Protein AF-A0A1J6JQ71-F1 (afdb_monomer_lite)

pLDDT: mean 79.61, std 17.67, range [34.75, 96.06]

Sequence (156 aa):
MMDINEALALKRWWRFRTCESLWSTFLKYKYCTIDHPVKKKWRTGQSHGWKKLMQVKDKVEDNMLWKINSSNSSLWWDNWTGFGDIAQVIYYDYSLANQTVNDIIVDGRWSIDHLQLPEYMTEQILSITIGDTRSMMLIFGCQLILANLLQHWVGG

Structure (mmCIF, N/CA/C/O backbone):
data_AF-A0A1J6JQ71-F1
#
_entry.id   AF-A0A1J6JQ71-F1
#
loop_
_atom_site.group_PDB
_atom_site.id
_atom_site.type_symbol
_atom_site.label_atom_id
_atom_site.label_alt_id
_atom_site.label_comp_id
_atom_site.label_asym_id
_atom_site.label_entity_id
_atom_site.label_seq_id
_atom_site.pdbx_PDB_ins_code
_atom_site.Cartn_x
_atom_site.Cartn_y
_atom_site.Cartn_z
_atom_site.occupancy
_atom_site.B_iso_or_equiv
_atom_site.auth_seq_id
_atom_site.auth_comp_id
_atom_site.auth_asym_id
_atom_site.auth_atom_id
_atom_site.pdbx_PDB_model_num
ATOM 1 N N . MET A 1 1 ? 2.740 -18.043 -18.866 1.00 59.00 1 MET A N 1
ATOM 2 C CA . MET A 1 1 ? 3.972 -18.450 -18.158 1.00 59.00 1 MET A CA 1
ATOM 3 C C . MET A 1 1 ? 4.677 -17.189 -17.681 1.00 59.00 1 MET A C 1
ATOM 5 O O . MET A 1 1 ? 4.934 -16.330 -18.511 1.00 59.00 1 MET A O 1
ATOM 9 N N . MET A 1 2 ? 4.905 -17.039 -16.373 1.00 75.88 2 MET A N 1
ATOM 10 C CA . MET A 1 2 ? 5.683 -15.917 -15.831 1.00 75.88 2 MET A CA 1
ATOM 11 C C . MET A 1 2 ? 7.157 -16.114 -16.185 1.00 75.88 2 MET A C 1
ATOM 13 O O . MET A 1 2 ? 7.703 -17.184 -15.915 1.00 75.88 2 MET A O 1
ATOM 17 N N . ASP A 1 3 ? 7.790 -15.111 -16.788 1.00 88.88 3 ASP A N 1
ATOM 18 C CA . ASP A 1 3 ? 9.224 -15.159 -17.076 1.00 88.88 3 ASP A CA 1
ATOM 19 C C . ASP A 1 3 ? 10.062 -14.644 -15.887 1.00 88.88 3 ASP A C 1
ATOM 21 O O . ASP A 1 3 ? 9.561 -14.030 -14.938 1.00 88.88 3 ASP A O 1
ATOM 25 N N . ILE A 1 4 ? 11.374 -14.892 -15.932 1.00 90.56 4 ILE A N 1
ATOM 26 C CA . ILE A 1 4 ? 12.306 -14.469 -14.874 1.00 90.56 4 ILE A CA 1
ATOM 27 C C . ILE A 1 4 ? 12.303 -12.939 -14.710 1.00 90.56 4 ILE A C 1
ATOM 29 O O . ILE A 1 4 ? 12.409 -12.428 -13.593 1.00 90.56 4 ILE A O 1
ATOM 33 N N . ASN A 1 5 ? 12.154 -12.186 -15.801 1.00 90.19 5 ASN A N 1
ATOM 34 C CA . ASN A 1 5 ? 12.165 -10.724 -15.766 1.00 90.19 5 ASN A CA 1
ATOM 35 C C . ASN A 1 5 ? 10.938 -10.160 -15.040 1.00 90.19 5 ASN A C 1
ATOM 37 O O . ASN A 1 5 ? 11.052 -9.168 -14.312 1.00 90.19 5 ASN A O 1
ATOM 41 N N . GLU A 1 6 ? 9.776 -10.776 -15.232 1.00 90.38 6 GLU A N 1
ATOM 42 C CA . GLU A 1 6 ? 8.531 -10.477 -14.543 1.00 90.38 6 GLU A CA 1
ATOM 43 C C . GLU A 1 6 ? 8.649 -10.836 -13.063 1.00 90.38 6 GLU A C 1
ATOM 45 O O . GLU A 1 6 ? 8.441 -9.959 -12.228 1.00 90.38 6 GLU A O 1
ATOM 50 N N . ALA A 1 7 ? 9.109 -12.043 -12.721 1.00 90.31 7 ALA A N 1
ATOM 51 C CA . ALA A 1 7 ? 9.318 -12.450 -11.329 1.00 90.31 7 ALA A CA 1
ATOM 52 C C . ALA A 1 7 ? 10.251 -11.484 -10.569 1.00 90.31 7 ALA A C 1
ATOM 54 O O . ALA A 1 7 ? 9.963 -11.056 -9.447 1.00 90.31 7 ALA A O 1
ATOM 55 N N . LEU A 1 8 ? 11.350 -11.057 -11.202 1.00 93.31 8 LEU A N 1
ATOM 56 C CA . LEU A 1 8 ? 12.262 -10.059 -10.636 1.00 93.31 8 LEU A CA 1
ATOM 57 C C . LEU A 1 8 ? 11.632 -8.664 -10.539 1.00 93.31 8 LEU A C 1
ATOM 59 O O . LEU A 1 8 ? 11.973 -7.895 -9.638 1.00 93.31 8 LEU A O 1
ATOM 63 N N . ALA A 1 9 ? 10.738 -8.293 -11.455 1.00 94.25 9 ALA A N 1
ATOM 64 C CA . ALA A 1 9 ? 9.990 -7.043 -11.363 1.00 94.25 9 ALA A CA 1
ATOM 65 C C . ALA A 1 9 ? 8.995 -7.067 -10.192 1.00 94.25 9 ALA A C 1
ATOM 67 O O . ALA A 1 9 ? 8.988 -6.111 -9.417 1.00 94.25 9 ALA A O 1
ATOM 68 N N . LEU A 1 10 ? 8.255 -8.165 -10.001 1.00 94.19 10 LEU A N 1
ATOM 69 C CA . LEU A 1 10 ? 7.345 -8.357 -8.863 1.00 94.19 10 LEU A CA 1
ATOM 70 C C . LEU A 1 10 ? 8.105 -8.238 -7.536 1.00 94.19 10 LEU A C 1
ATOM 72 O O . LEU A 1 10 ? 7.753 -7.438 -6.669 1.00 94.19 10 LEU A O 1
ATOM 76 N N . LYS A 1 11 ? 9.234 -8.950 -7.416 1.00 93.56 11 LYS A N 1
ATOM 77 C CA . LYS A 1 11 ? 10.111 -8.871 -6.239 1.00 93.56 11 LYS A CA 1
ATOM 78 C C . LYS A 1 11 ? 10.642 -7.456 -5.996 1.00 93.56 11 LYS A C 1
ATOM 80 O O . LYS A 1 11 ? 10.770 -7.037 -4.845 1.00 93.56 11 LYS A O 1
ATOM 85 N N . ARG A 1 12 ? 10.975 -6.711 -7.055 1.00 95.06 12 ARG A N 1
ATOM 86 C CA . ARG A 1 12 ? 11.414 -5.313 -6.929 1.00 95.06 12 ARG A CA 1
ATOM 87 C C . ARG A 1 12 ? 10.290 -4.405 -6.445 1.00 95.06 12 ARG A C 1
ATOM 89 O O . ARG A 1 12 ? 10.567 -3.582 -5.579 1.00 95.06 12 ARG A O 1
ATOM 96 N N . TRP A 1 13 ? 9.066 -4.559 -6.949 1.00 95.69 13 TRP A N 1
ATOM 97 C CA . TRP A 1 13 ? 7.914 -3.796 -6.459 1.00 95.69 13 TRP A CA 1
ATOM 98 C C . TRP A 1 13 ? 7.676 -4.043 -4.969 1.00 95.69 13 TRP A C 1
ATOM 100 O O . TRP A 1 13 ? 7.622 -3.094 -4.191 1.00 95.69 13 TRP A O 1
ATOM 110 N N . TRP A 1 14 ? 7.670 -5.314 -4.556 1.00 93.12 14 TRP A N 1
ATOM 111 C CA . TRP A 1 14 ? 7.553 -5.691 -3.148 1.00 93.12 14 TRP A CA 1
ATOM 112 C C . TRP A 1 14 ? 8.595 -4.976 -2.282 1.00 93.12 14 TRP A C 1
ATOM 114 O O . TRP A 1 14 ? 8.250 -4.256 -1.351 1.00 93.12 14 TRP A O 1
ATOM 124 N N . ARG A 1 15 ? 9.886 -5.083 -2.634 1.00 93.75 15 ARG A N 1
ATOM 125 C CA . ARG A 1 15 ? 10.961 -4.408 -1.883 1.00 93.75 15 ARG A CA 1
ATOM 126 C C . ARG A 1 15 ? 10.837 -2.887 -1.905 1.00 93.75 15 ARG A C 1
ATOM 128 O O . ARG A 1 15 ? 11.209 -2.243 -0.932 1.00 93.75 15 ARG A O 1
ATOM 135 N N . PHE A 1 16 ? 10.352 -2.312 -3.001 1.00 94.62 16 PHE A N 1
ATOM 136 C CA . PHE A 1 16 ? 10.114 -0.876 -3.111 1.00 94.62 16 PHE A CA 1
ATOM 137 C C . PHE A 1 16 ? 9.043 -0.395 -2.120 1.00 94.62 16 PHE A C 1
ATOM 139 O O . PHE A 1 16 ? 9.209 0.675 -1.531 1.00 94.62 16 PHE A O 1
ATOM 146 N N . ARG A 1 17 ? 7.992 -1.195 -1.896 1.00 91.50 17 ARG A N 1
ATOM 147 C CA . ARG A 1 17 ? 6.928 -0.910 -0.923 1.00 91.50 17 ARG A CA 1
ATOM 148 C C . ARG A 1 17 ? 7.341 -1.193 0.520 1.00 91.50 17 ARG A C 1
ATOM 150 O O . ARG A 1 17 ? 7.089 -0.357 1.378 1.00 91.50 17 ARG A O 1
ATOM 157 N N . THR A 1 18 ? 7.981 -2.331 0.787 1.00 88.56 18 THR A N 1
ATOM 158 C CA . THR A 1 18 ? 8.163 -2.838 2.161 1.00 88.56 18 THR A CA 1
ATOM 159 C C . THR A 1 18 ? 9.506 -2.508 2.802 1.00 88.56 18 THR A C 1
ATOM 161 O O . THR A 1 18 ? 9.655 -2.676 4.007 1.00 88.56 18 THR A O 1
ATOM 164 N N . CYS A 1 19 ? 10.525 -2.138 2.023 1.00 88.56 19 CYS A N 1
ATOM 165 C CA . CYS A 1 19 ? 11.870 -1.906 2.550 1.00 88.56 19 CYS A CA 1
ATOM 166 C C . CYS A 1 19 ? 12.240 -0.423 2.476 1.00 88.56 19 CYS A C 1
ATOM 168 O O . CYS A 1 19 ? 12.092 0.198 1.425 1.00 88.56 19 CYS A O 1
ATOM 170 N N . GLU A 1 20 ? 12.833 0.110 3.544 1.00 87.38 20 GLU A N 1
ATOM 171 C CA . GLU A 1 20 ? 13.506 1.415 3.539 1.00 87.38 20 GLU A CA 1
ATOM 172 C C . GLU A 1 20 ? 14.986 1.222 3.192 1.00 87.38 20 GLU A C 1
ATOM 174 O O . GLU A 1 20 ? 15.838 0.972 4.038 1.00 87.38 20 GLU A O 1
ATOM 179 N N . SER A 1 21 ? 15.284 1.260 1.899 1.00 92.44 21 SER A N 1
ATOM 180 C CA . SER A 1 21 ? 16.629 1.153 1.339 1.00 92.44 21 SER A CA 1
ATOM 181 C C . SER A 1 21 ? 16.943 2.426 0.570 1.00 92.44 21 SER A C 1
ATOM 183 O O . SER A 1 21 ? 16.029 3.056 0.047 1.00 92.44 21 SER A O 1
ATOM 185 N N . LEU A 1 22 ? 18.224 2.754 0.387 1.00 96.06 22 LEU A N 1
ATOM 186 C CA . LEU A 1 22 ? 18.616 3.927 -0.406 1.00 96.06 22 LEU A CA 1
ATOM 187 C C . LEU A 1 22 ? 17.916 3.969 -1.778 1.00 96.06 22 LEU A C 1
ATOM 189 O O . LEU A 1 22 ? 17.447 5.018 -2.209 1.00 96.06 22 LEU A O 1
ATOM 193 N N . TRP A 1 23 ? 17.787 2.814 -2.437 1.00 94.75 23 TRP A N 1
ATOM 194 C CA . TRP A 1 23 ? 17.086 2.685 -3.713 1.00 94.75 23 TRP A CA 1
ATOM 195 C C . TRP A 1 23 ? 15.583 2.986 -3.614 1.00 94.75 23 TRP A C 1
ATOM 197 O O . TRP A 1 23 ? 15.067 3.753 -4.427 1.00 94.75 23 TRP A O 1
ATOM 207 N N . SER A 1 24 ? 14.874 2.408 -2.639 1.00 93.31 24 SER A N 1
ATOM 208 C CA . SER A 1 24 ? 13.431 2.636 -2.483 1.00 93.31 24 SER A CA 1
ATOM 209 C C . SER A 1 24 ? 13.135 4.068 -2.049 1.00 93.31 24 SER A C 1
ATOM 211 O O . SER A 1 24 ? 12.262 4.701 -2.638 1.00 93.31 24 SER A O 1
ATOM 213 N N . THR A 1 25 ? 13.915 4.620 -1.121 1.00 93.94 25 THR A N 1
ATOM 214 C CA . THR A 1 25 ? 13.845 6.025 -0.708 1.00 93.94 25 THR A CA 1
ATOM 215 C C . THR A 1 25 ? 14.079 6.956 -1.899 1.00 93.94 25 THR A C 1
ATOM 217 O O . THR A 1 25 ? 13.244 7.814 -2.177 1.00 93.94 25 THR A O 1
ATOM 220 N N . PHE A 1 26 ? 15.144 6.743 -2.680 1.00 95.19 26 PHE A N 1
ATOM 221 C CA . PHE A 1 26 ? 15.410 7.529 -3.888 1.00 95.19 26 PHE A CA 1
ATOM 222 C C . PHE A 1 26 ? 14.254 7.467 -4.894 1.00 95.19 26 PHE A C 1
ATOM 224 O O . PHE A 1 26 ? 13.853 8.496 -5.433 1.00 95.19 26 PHE A O 1
ATOM 231 N N . LEU A 1 27 ? 13.686 6.284 -5.153 1.00 94.94 27 LEU A N 1
ATOM 232 C CA . LEU A 1 27 ? 12.554 6.149 -6.074 1.00 94.94 27 LEU A CA 1
ATOM 233 C C . LEU A 1 27 ? 11.284 6.827 -5.553 1.00 94.94 27 LEU A C 1
ATOM 235 O O . LEU A 1 27 ? 10.574 7.445 -6.349 1.00 94.94 27 LEU A O 1
ATOM 239 N N . LYS A 1 28 ? 11.009 6.747 -4.244 1.00 93.19 28 LYS A N 1
ATOM 240 C CA . LYS A 1 28 ? 9.900 7.470 -3.608 1.00 93.19 28 LYS A CA 1
ATOM 241 C C . LYS A 1 28 ? 10.080 8.978 -3.805 1.00 93.19 28 LYS A C 1
ATOM 243 O O . LYS A 1 28 ? 9.175 9.616 -4.326 1.00 93.19 28 LYS A O 1
ATOM 248 N N . TYR A 1 29 ? 11.267 9.527 -3.547 1.00 94.31 29 TYR A N 1
ATOM 249 C CA . TYR A 1 29 ? 11.545 10.949 -3.793 1.00 94.31 29 TYR A CA 1
ATOM 250 C C . TYR A 1 29 ? 11.526 11.341 -5.270 1.00 94.31 29 TYR A C 1
ATOM 252 O O . TYR A 1 29 ? 11.118 12.444 -5.609 1.00 94.31 29 TYR A O 1
ATOM 260 N N . LYS A 1 30 ? 11.959 10.462 -6.173 1.00 94.50 30 LYS A N 1
ATOM 261 C CA . LYS A 1 30 ? 12.000 10.776 -7.604 1.00 94.50 30 LYS A CA 1
ATOM 262 C C . LYS A 1 30 ? 10.619 10.743 -8.252 1.00 94.50 30 LYS A C 1
ATOM 264 O O . LYS A 1 30 ? 10.334 11.559 -9.125 1.00 94.50 30 LYS A O 1
ATOM 269 N N . TYR A 1 31 ? 9.789 9.769 -7.884 1.00 93.94 31 TYR A N 1
ATOM 270 C CA . TYR A 1 31 ? 8.539 9.492 -8.590 1.00 93.94 31 TYR A CA 1
ATOM 271 C C . TYR A 1 31 ? 7.289 9.740 -7.747 1.00 93.94 31 TYR A C 1
ATOM 273 O O . TYR A 1 31 ? 6.253 10.056 -8.329 1.00 93.94 31 TYR A O 1
ATOM 281 N N . CYS A 1 32 ? 7.371 9.640 -6.418 1.00 91.25 32 CYS A N 1
ATOM 282 C CA . CYS A 1 32 ? 6.253 9.622 -5.464 1.00 91.25 32 CYS A CA 1
ATOM 283 C C . CYS A 1 32 ? 6.326 10.765 -4.436 1.00 91.25 32 CYS A C 1
ATOM 285 O O . CYS A 1 32 ? 6.042 10.558 -3.265 1.00 91.25 32 CYS A O 1
ATOM 287 N N . THR A 1 33 ? 6.711 11.971 -4.867 1.00 85.31 33 THR A N 1
ATOM 288 C CA . THR A 1 33 ? 6.834 13.141 -3.974 1.00 85.31 33 THR A CA 1
ATOM 289 C C . THR A 1 33 ? 5.528 13.541 -3.296 1.00 85.31 33 THR A C 1
ATOM 291 O O . THR A 1 33 ? 5.545 13.952 -2.144 1.00 85.31 33 THR A O 1
ATOM 294 N N . ILE A 1 34 ? 4.418 13.462 -4.032 1.00 82.88 34 ILE A N 1
ATOM 295 C CA . ILE A 1 34 ? 3.100 13.939 -3.583 1.00 82.88 34 ILE A CA 1
ATOM 296 C C . ILE A 1 34 ? 2.101 12.790 -3.465 1.00 82.88 34 ILE A C 1
ATOM 298 O O . ILE A 1 34 ? 1.325 12.740 -2.522 1.00 82.88 34 ILE A O 1
ATOM 302 N N . ASP A 1 35 ? 2.099 11.869 -4.430 1.00 86.75 35 ASP A N 1
ATOM 303 C CA . ASP A 1 35 ? 1.109 10.795 -4.451 1.00 86.75 35 ASP A CA 1
ATOM 304 C C . ASP A 1 35 ? 1.680 9.480 -3.941 1.00 86.75 35 ASP A C 1
ATOM 306 O O . ASP A 1 35 ? 2.829 9.133 -4.244 1.00 86.75 35 ASP A O 1
ATOM 310 N N . HIS A 1 36 ? 0.801 8.700 -3.311 1.00 90.38 36 HIS A N 1
ATOM 311 C CA . HIS A 1 36 ? 1.056 7.317 -2.949 1.00 90.38 36 HIS A CA 1
ATOM 312 C C . HIS A 1 36 ? 1.521 6.489 -4.166 1.00 90.38 36 HIS A C 1
ATOM 314 O O . HIS A 1 36 ? 0.993 6.671 -5.272 1.00 90.38 36 HIS A O 1
ATOM 320 N N . PRO A 1 37 ? 2.477 5.551 -4.006 1.00 92.25 37 PRO A N 1
ATOM 321 C CA . PRO A 1 37 ? 2.993 4.768 -5.126 1.00 92.25 37 PRO A CA 1
ATOM 322 C C . PRO A 1 37 ? 1.930 3.984 -5.908 1.00 92.25 37 PRO A C 1
ATOM 324 O O . PRO A 1 37 ? 2.039 3.883 -7.131 1.00 92.25 37 PRO A O 1
ATOM 327 N N . VAL A 1 38 ? 0.884 3.494 -5.233 1.00 91.50 38 VAL A N 1
ATOM 328 C CA . VAL A 1 38 ? -0.242 2.769 -5.858 1.00 91.50 38 VAL A CA 1
ATOM 329 C C . VAL A 1 38 ? -1.011 3.660 -6.837 1.00 91.50 38 VAL A C 1
ATOM 331 O O . VAL A 1 38 ? -1.363 3.225 -7.931 1.00 91.50 38 VAL A O 1
ATOM 334 N N . LYS A 1 39 ? -1.159 4.955 -6.539 1.00 89.38 39 LYS A N 1
ATOM 335 C CA . LYS A 1 39 ? -1.829 5.924 -7.422 1.00 89.38 39 LYS A CA 1
ATOM 336 C C . LYS A 1 39 ? -1.027 6.233 -8.692 1.00 89.38 39 LYS A C 1
ATOM 338 O O . LYS A 1 39 ? -1.575 6.717 -9.686 1.00 89.38 39 LYS A O 1
ATOM 343 N N . LYS A 1 40 ? 0.290 5.998 -8.693 1.00 91.19 40 LYS A N 1
ATOM 344 C CA . LYS A 1 40 ? 1.151 6.402 -9.809 1.00 91.19 40 LYS A CA 1
ATOM 345 C C . LYS A 1 40 ? 0.858 5.614 -11.081 1.00 91.19 40 LYS A C 1
ATOM 347 O O . LYS A 1 40 ? 0.592 4.413 -11.072 1.00 91.19 40 LYS A O 1
ATOM 352 N N . LYS A 1 41 ? 0.972 6.327 -12.201 1.00 90.12 41 LYS A N 1
ATOM 353 C CA . LYS A 1 41 ? 0.936 5.786 -13.561 1.00 90.12 41 LYS A CA 1
ATOM 354 C C . LYS A 1 41 ? 2.240 6.127 -14.270 1.00 90.12 41 LYS A C 1
ATOM 356 O O . LYS A 1 41 ? 2.865 7.154 -13.987 1.00 90.12 41 LYS A O 1
ATOM 361 N N . TRP A 1 42 ? 2.639 5.265 -15.198 1.00 90.19 42 TRP A N 1
ATOM 362 C CA . TRP A 1 42 ? 3.780 5.529 -16.067 1.00 90.19 42 TRP A CA 1
ATOM 363 C C . TRP A 1 42 ? 3.525 6.755 -16.958 1.00 90.19 42 TRP A C 1
ATOM 365 O O . TRP A 1 42 ? 2.404 6.980 -17.416 1.00 90.19 42 TRP A O 1
ATOM 375 N N . ARG A 1 43 ? 4.583 7.530 -17.222 1.00 89.81 43 ARG A N 1
ATOM 376 C CA . ARG A 1 43 ? 4.595 8.656 -18.164 1.00 89.81 43 ARG A CA 1
ATOM 377 C C . ARG A 1 43 ? 5.763 8.534 -19.143 1.00 89.81 43 ARG A C 1
ATOM 379 O O . ARG A 1 43 ? 6.809 7.966 -18.815 1.00 89.81 43 ARG A O 1
ATOM 386 N N . THR A 1 44 ? 5.599 9.098 -20.335 1.00 90.88 44 THR A N 1
ATOM 387 C CA . THR A 1 44 ? 6.670 9.198 -21.337 1.00 90.88 44 THR A CA 1
ATOM 388 C C . THR A 1 44 ? 7.896 9.919 -20.759 1.00 90.88 44 THR A C 1
ATOM 390 O O . THR A 1 44 ? 7.779 10.784 -19.895 1.00 90.88 44 THR A O 1
ATOM 393 N N . GLY A 1 45 ? 9.097 9.500 -21.173 1.00 90.81 45 GLY A N 1
ATOM 394 C CA . GLY A 1 45 ? 10.369 10.039 -20.665 1.00 90.81 45 GLY A CA 1
ATOM 395 C C . GLY A 1 45 ? 10.831 9.498 -19.301 1.00 90.81 45 GLY A C 1
ATOM 396 O O . GLY A 1 45 ? 11.964 9.755 -18.900 1.00 90.81 45 GLY A O 1
ATOM 397 N N . GLN A 1 46 ? 10.013 8.716 -18.587 1.00 93.75 46 GLN A N 1
ATOM 398 C CA . GLN A 1 46 ? 10.447 8.038 -17.358 1.00 93.75 46 GLN A CA 1
ATOM 399 C C . GLN A 1 46 ? 11.324 6.815 -17.654 1.00 93.75 46 GLN A C 1
ATOM 401 O O . GLN A 1 46 ? 11.237 6.210 -18.725 1.00 93.75 46 GLN A O 1
ATOM 406 N N . SER A 1 47 ? 12.153 6.416 -16.681 1.00 94.19 47 SER A N 1
ATOM 407 C CA . SER A 1 47 ? 13.101 5.317 -16.880 1.00 94.19 47 SER A CA 1
ATOM 408 C C . SER A 1 47 ? 12.405 3.986 -17.186 1.00 94.19 47 SER A C 1
ATOM 410 O O . SER A 1 47 ? 11.336 3.677 -16.653 1.00 94.19 47 SER A O 1
ATOM 412 N N . HIS A 1 48 ? 13.055 3.147 -17.997 1.00 92.06 48 HIS A N 1
ATOM 413 C CA . HIS A 1 48 ? 12.546 1.811 -18.329 1.00 92.06 48 HIS A CA 1
ATOM 414 C C . HIS A 1 48 ? 12.296 0.945 -17.089 1.00 92.06 48 HIS A C 1
ATOM 416 O O . HIS A 1 48 ? 11.298 0.230 -17.030 1.00 92.06 48 HIS A O 1
ATOM 422 N N . GLY A 1 49 ? 13.155 1.052 -16.069 1.00 92.44 49 GLY A N 1
ATOM 423 C CA . GLY A 1 49 ? 12.959 0.354 -14.797 1.00 92.44 49 GLY A CA 1
ATOM 424 C C . GLY A 1 49 ? 11.664 0.764 -14.092 1.00 92.44 49 GLY A C 1
ATOM 425 O O . GLY A 1 49 ? 10.917 -0.101 -13.642 1.00 92.44 49 GLY A O 1
ATOM 426 N N . TRP A 1 50 ? 11.350 2.064 -14.059 1.00 95.12 50 TRP A N 1
ATOM 427 C CA . TRP A 1 50 ? 10.092 2.550 -13.490 1.00 95.12 50 TRP A CA 1
ATOM 428 C C . TRP A 1 50 ? 8.886 2.105 -14.318 1.00 95.12 50 TRP A C 1
ATOM 430 O O . TRP A 1 50 ? 7.901 1.632 -13.759 1.00 95.12 50 TRP A O 1
ATOM 440 N N . LYS A 1 51 ? 8.984 2.154 -15.653 1.00 94.81 51 LYS A N 1
ATOM 441 C CA . LYS A 1 51 ? 7.943 1.616 -16.543 1.00 94.81 51 LYS A CA 1
ATOM 442 C C . LYS A 1 51 ? 7.639 0.151 -16.227 1.00 94.81 51 LYS A C 1
ATOM 444 O O . LYS A 1 51 ? 6.473 -0.209 -16.112 1.00 94.81 51 LYS A O 1
ATOM 449 N N . LYS A 1 52 ? 8.670 -0.682 -16.052 1.00 94.31 52 LYS A N 1
ATOM 450 C CA . LYS A 1 52 ? 8.486 -2.103 -15.728 1.00 94.31 52 LYS A CA 1
ATOM 451 C C . LYS A 1 52 ? 7.852 -2.304 -14.350 1.00 94.31 52 LYS A C 1
ATOM 453 O O . LYS A 1 52 ? 7.022 -3.191 -14.214 1.00 94.31 52 LYS A O 1
ATOM 458 N N . LEU A 1 53 ? 8.196 -1.475 -13.361 1.00 95.62 53 LEU A N 1
ATOM 459 C CA . LEU A 1 53 ? 7.533 -1.475 -12.052 1.00 95.62 53 LEU A CA 1
ATOM 460 C C . LEU A 1 53 ? 6.045 -1.124 -12.165 1.00 95.62 53 LEU A C 1
ATOM 462 O O . LEU A 1 53 ? 5.216 -1.849 -11.633 1.00 95.62 53 LEU A O 1
ATOM 466 N N . MET A 1 54 ? 5.696 -0.083 -12.924 1.00 95.88 54 MET A N 1
ATOM 467 C CA . MET A 1 54 ? 4.297 0.296 -13.160 1.00 95.88 54 MET A CA 1
ATOM 468 C C . MET A 1 54 ? 3.492 -0.800 -13.866 1.00 95.88 54 MET A C 1
ATOM 470 O O . MET A 1 54 ? 2.316 -0.950 -13.577 1.00 95.88 54 MET A O 1
ATOM 474 N N . GLN A 1 55 ? 4.112 -1.580 -14.757 1.00 94.12 55 GLN A N 1
ATOM 475 C CA . GLN A 1 55 ? 3.447 -2.692 -15.452 1.00 94.12 55 GLN A CA 1
ATOM 476 C C . GLN A 1 55 ? 3.089 -3.869 -14.540 1.00 94.12 55 GLN A C 1
ATOM 478 O O . GLN A 1 55 ? 2.164 -4.607 -14.853 1.00 94.12 55 GLN A O 1
ATOM 483 N N . VAL A 1 56 ? 3.852 -4.088 -13.467 1.00 94.19 56 VAL A N 1
ATOM 484 C CA . VAL A 1 56 ? 3.631 -5.216 -12.549 1.00 94.19 56 VAL A CA 1
ATOM 485 C C . VAL A 1 56 ? 2.967 -4.799 -11.240 1.00 94.19 56 VAL A C 1
ATOM 487 O O . VAL A 1 56 ? 2.627 -5.665 -10.444 1.00 94.19 56 VAL A O 1
ATOM 490 N N . LYS A 1 57 ? 2.810 -3.489 -11.021 1.00 94.00 57 LYS A N 1
ATOM 491 C CA . LYS A 1 57 ? 2.268 -2.876 -9.807 1.00 94.00 57 LYS A CA 1
ATOM 492 C C . LYS A 1 57 ? 0.952 -3.516 -9.385 1.00 94.00 57 LYS A C 1
ATOM 494 O O . LYS A 1 57 ? 0.912 -4.104 -8.314 1.00 94.00 57 LYS A O 1
ATOM 499 N N . ASP A 1 58 ? -0.070 -3.426 -10.237 1.00 91.44 58 ASP A N 1
ATOM 500 C CA . ASP A 1 58 ? -1.436 -3.841 -9.892 1.00 91.44 58 ASP A CA 1
ATOM 501 C C . ASP A 1 58 ? -1.448 -5.321 -9.482 1.00 91.44 58 ASP A C 1
ATOM 503 O O . ASP A 1 58 ? -1.870 -5.667 -8.388 1.00 91.44 58 ASP A O 1
ATOM 507 N N . LYS A 1 59 ? -0.769 -6.172 -10.261 1.00 90.81 59 LYS A N 1
ATOM 508 C CA . LYS A 1 59 ? -0.598 -7.597 -9.949 1.00 90.81 59 LYS A CA 1
ATOM 509 C C . LYS A 1 59 ? 0.027 -7.864 -8.574 1.00 90.81 59 LYS A C 1
ATOM 511 O O . LYS A 1 59 ? -0.310 -8.868 -7.954 1.00 90.81 59 LYS A O 1
ATOM 516 N N . VAL A 1 60 ? 0.978 -7.047 -8.114 1.00 91.31 60 VAL A N 1
ATOM 517 C CA . VAL A 1 60 ? 1.562 -7.229 -6.773 1.00 91.31 60 VAL A CA 1
ATOM 518 C C . VAL A 1 60 ? 0.639 -6.684 -5.695 1.00 91.31 60 VAL A C 1
ATOM 520 O O . VAL A 1 60 ? 0.468 -7.365 -4.693 1.00 91.31 60 VAL A O 1
ATOM 523 N N . GLU A 1 61 ? 0.064 -5.498 -5.891 1.00 90.69 61 GLU A N 1
ATOM 524 C CA . GLU A 1 61 ? -0.820 -4.852 -4.909 1.00 90.69 61 GLU A CA 1
ATOM 525 C C . GLU A 1 61 ? -2.101 -5.670 -4.672 1.00 90.69 61 GLU A C 1
ATOM 527 O O . GLU A 1 61 ? -2.491 -5.861 -3.523 1.00 90.69 61 GLU A O 1
ATOM 532 N N . ASP A 1 62 ? -2.667 -6.290 -5.713 1.00 87.38 62 ASP A N 1
ATOM 533 C CA . ASP A 1 62 ? -3.807 -7.218 -5.602 1.00 87.38 62 ASP A CA 1
ATOM 534 C C . ASP A 1 62 ? -3.485 -8.447 -4.733 1.00 87.38 62 ASP A C 1
ATOM 536 O O . ASP A 1 62 ? -4.369 -9.066 -4.148 1.00 87.38 62 ASP A O 1
ATOM 540 N N . ASN A 1 63 ? -2.201 -8.812 -4.643 1.00 86.56 63 ASN A N 1
ATOM 541 C CA . ASN A 1 63 ? -1.703 -9.952 -3.870 1.00 86.56 63 ASN A CA 1
ATOM 542 C C . ASN A 1 63 ? -0.979 -9.521 -2.582 1.00 86.56 63 ASN A C 1
ATOM 544 O O . ASN A 1 63 ? -0.299 -10.334 -1.947 1.00 86.56 63 ASN A O 1
ATOM 548 N N . MET A 1 64 ? -1.084 -8.247 -2.205 1.00 86.56 64 MET A N 1
ATOM 549 C CA . MET A 1 64 ? -0.421 -7.670 -1.045 1.00 86.56 64 MET A CA 1
ATOM 550 C C . MET A 1 64 ? -1.468 -7.227 -0.027 1.00 86.56 64 MET A C 1
ATOM 552 O O . MET A 1 64 ? -2.321 -6.402 -0.321 1.00 86.56 64 MET A O 1
ATOM 556 N N . LEU A 1 65 ? -1.379 -7.777 1.185 1.00 87.44 65 LEU A N 1
ATOM 557 C CA . LEU A 1 65 ? -2.254 -7.427 2.301 1.00 87.44 65 LEU A CA 1
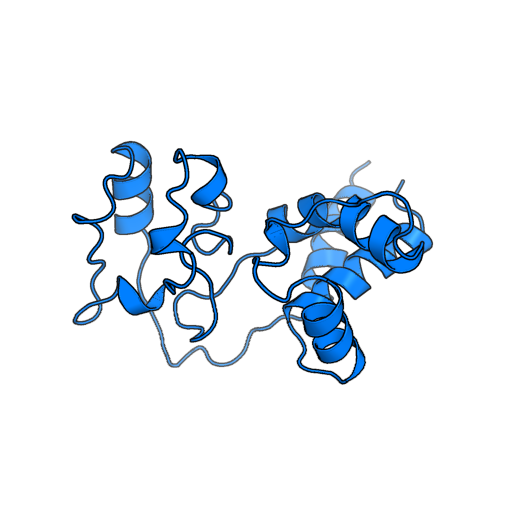ATOM 558 C C . LEU A 1 65 ? -1.445 -6.700 3.377 1.00 87.44 65 LEU A C 1
ATOM 560 O O . LEU A 1 65 ? -0.434 -7.217 3.867 1.00 87.44 65 LEU A O 1
ATOM 564 N N . TRP A 1 66 ? -1.883 -5.500 3.740 1.00 86.94 66 TRP A N 1
ATOM 565 C CA . TRP A 1 66 ? -1.241 -4.652 4.736 1.00 86.94 66 TRP A CA 1
ATOM 566 C C . TRP A 1 66 ? -1.802 -4.901 6.133 1.00 86.94 66 TRP A C 1
ATOM 568 O O . TRP A 1 66 ? -2.996 -5.113 6.329 1.00 86.94 66 TRP A O 1
ATOM 578 N N . LYS A 1 67 ? -0.918 -4.871 7.136 1.00 82.19 67 LYS A N 1
ATOM 579 C CA . LYS A 1 67 ? -1.312 -5.063 8.533 1.00 82.19 67 LYS A CA 1
ATOM 580 C C . LYS A 1 67 ? -1.934 -3.7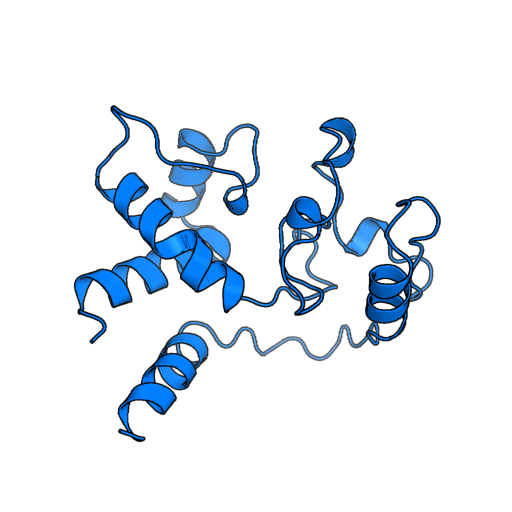79 9.078 1.00 82.19 67 LYS A C 1
ATOM 582 O O . LYS A 1 67 ? -1.279 -2.744 9.097 1.00 82.19 67 LYS A O 1
ATOM 587 N N . ILE A 1 68 ? -3.127 -3.914 9.645 1.00 79.00 68 ILE A N 1
ATOM 588 C CA . ILE A 1 68 ? -3.951 -2.840 10.223 1.00 79.00 68 ILE A CA 1
ATOM 589 C C . ILE A 1 68 ? -3.192 -1.977 11.247 1.00 79.00 68 ILE A C 1
ATOM 591 O O . ILE A 1 68 ? -3.306 -0.762 11.225 1.00 79.00 68 ILE A O 1
ATOM 595 N N . ASN A 1 69 ? -2.323 -2.583 12.064 1.00 69.62 69 ASN A N 1
ATOM 596 C CA . ASN A 1 69 ? -1.536 -1.871 13.087 1.00 69.62 69 ASN A CA 1
ATOM 597 C C . ASN A 1 69 ? -0.162 -1.375 12.597 1.00 69.62 69 ASN A C 1
ATOM 599 O O . ASN A 1 69 ? 0.717 -1.065 13.404 1.00 69.62 69 ASN A O 1
ATOM 603 N N . SER A 1 70 ? 0.101 -1.374 11.289 1.00 67.56 70 SER A N 1
ATOM 604 C CA . SER A 1 70 ? 1.321 -0.770 10.756 1.00 67.56 70 SER A CA 1
ATOM 605 C C . SER A 1 70 ? 1.127 0.743 10.675 1.00 67.56 70 SER A C 1
ATOM 607 O O . SER A 1 70 ? 0.254 1.214 9.954 1.00 67.56 70 SER A O 1
ATOM 609 N N . SER A 1 71 ? 1.975 1.506 11.374 1.00 65.56 71 SER A N 1
ATOM 610 C CA . SER A 1 71 ? 1.889 2.974 11.475 1.00 65.56 71 SER A CA 1
ATOM 611 C C . SER A 1 71 ? 1.904 3.721 10.140 1.00 65.56 71 SER A C 1
ATOM 613 O O . SER A 1 71 ? 1.595 4.904 10.107 1.00 65.56 71 SER A O 1
ATOM 615 N N . ASN A 1 72 ? 2.286 3.048 9.053 1.00 76.12 72 ASN A N 1
ATOM 616 C CA . ASN A 1 72 ? 2.501 3.663 7.749 1.00 76.12 72 ASN A CA 1
ATOM 617 C C . ASN A 1 72 ? 1.540 3.133 6.671 1.00 76.12 72 ASN A C 1
ATOM 619 O O . ASN A 1 72 ? 1.764 3.421 5.497 1.00 76.12 72 ASN A O 1
ATOM 623 N N . SER A 1 73 ? 0.525 2.336 7.034 1.00 87.31 73 SER A N 1
ATOM 624 C CA . SER A 1 73 ? -0.452 1.836 6.054 1.00 87.31 73 SER A CA 1
ATOM 625 C C . SER A 1 73 ? -1.461 2.924 5.719 1.00 87.31 73 SER A C 1
ATOM 627 O O . SER A 1 73 ? -2.130 3.454 6.609 1.00 87.31 73 SER A O 1
ATOM 629 N N . SER A 1 74 ? -1.567 3.258 4.437 1.00 89.50 74 SER A N 1
ATOM 630 C CA . SER A 1 74 ? -2.534 4.227 3.939 1.00 89.50 74 SER A CA 1
ATOM 631 C C . SER A 1 74 ? -3.950 3.677 4.066 1.00 89.50 74 SER A C 1
ATOM 633 O O . SER A 1 74 ? -4.230 2.572 3.612 1.00 89.50 74 SER A O 1
ATOM 635 N N . LEU A 1 75 ? -4.860 4.478 4.620 1.00 89.06 75 LEU A N 1
ATOM 636 C CA . LEU A 1 75 ? -6.273 4.118 4.714 1.00 89.06 75 LEU A CA 1
ATOM 637 C C . LEU A 1 75 ? -6.874 3.826 3.332 1.00 89.06 75 LEU A C 1
ATOM 639 O O . LEU A 1 75 ? -7.635 2.877 3.164 1.00 89.06 75 LEU A O 1
ATOM 643 N N . TRP A 1 76 ? -6.503 4.642 2.348 1.00 88.75 76 TRP A N 1
ATOM 644 C CA . TRP A 1 76 ? -7.142 4.663 1.038 1.00 88.75 76 TRP A CA 1
ATOM 645 C C . TRP A 1 76 ? -6.451 3.789 0.004 1.00 88.75 76 TRP A C 1
ATOM 647 O O . TRP A 1 76 ? -7.124 3.228 -0.852 1.00 88.75 76 TRP A O 1
ATOM 657 N N . TRP A 1 77 ? -5.119 3.716 0.054 1.00 89.62 77 TRP A N 1
ATOM 658 C CA . TRP A 1 77 ? -4.316 3.165 -1.040 1.00 89.62 77 TRP A CA 1
ATOM 659 C C . TRP A 1 77 ? -3.694 1.806 -0.749 1.00 89.62 77 TRP A C 1
ATOM 661 O O . TRP A 1 77 ? -3.238 1.154 -1.686 1.00 89.62 77 TRP A O 1
ATOM 671 N N . ASP A 1 78 ? -3.615 1.411 0.518 1.00 90.44 78 ASP A N 1
ATOM 672 C CA . ASP A 1 78 ? -3.086 0.111 0.900 1.00 90.44 78 ASP A CA 1
ATOM 673 C C . ASP A 1 78 ? -4.239 -0.867 1.099 1.00 90.44 78 ASP A C 1
ATOM 675 O O . ASP A 1 78 ? -5.227 -0.562 1.758 1.00 90.44 78 ASP A O 1
ATOM 679 N N . ASN A 1 79 ? -4.122 -2.062 0.527 1.00 88.94 79 ASN A N 1
ATOM 680 C CA . ASN A 1 79 ? -5.111 -3.112 0.725 1.00 88.94 79 ASN A CA 1
ATOM 681 C C . ASN A 1 79 ? -4.922 -3.721 2.120 1.00 88.94 79 ASN A C 1
ATOM 683 O O . ASN A 1 79 ? -4.130 -4.641 2.292 1.00 88.94 79 ASN A O 1
ATOM 687 N N . TRP A 1 80 ? -5.591 -3.176 3.132 1.00 87.75 80 TRP A N 1
ATOM 688 C CA . TRP A 1 80 ? -5.620 -3.708 4.504 1.00 87.75 80 TRP A CA 1
ATOM 689 C C . TRP A 1 80 ? -6.925 -4.456 4.818 1.00 87.75 80 TRP A C 1
ATOM 691 O O . TRP A 1 80 ? -7.006 -5.159 5.823 1.00 87.75 80 TRP A O 1
ATOM 701 N N . THR A 1 81 ? -7.931 -4.328 3.950 1.00 85.88 81 THR A N 1
ATOM 702 C CA . THR A 1 81 ? -9.244 -4.974 4.089 1.00 85.88 81 THR A CA 1
ATOM 703 C C . THR A 1 81 ? -9.284 -6.369 3.462 1.00 85.88 81 THR A C 1
ATOM 705 O O . THR A 1 81 ? -10.124 -7.183 3.829 1.00 85.88 81 THR A O 1
ATOM 708 N N . GLY A 1 82 ? -8.388 -6.658 2.511 1.00 82.94 82 GLY A N 1
ATOM 709 C CA . GLY A 1 82 ? -8.420 -7.866 1.684 1.00 82.94 82 GLY A CA 1
ATOM 710 C C . GLY A 1 82 ? -9.328 -7.754 0.458 1.00 82.94 82 GLY A C 1
ATOM 711 O O . GLY A 1 82 ? -9.300 -8.644 -0.388 1.00 82.94 82 GLY A O 1
ATOM 712 N N . PHE A 1 83 ? -10.078 -6.658 0.321 1.00 82.00 83 PHE A N 1
ATOM 713 C CA . PHE A 1 83 ? -11.004 -6.418 -0.791 1.00 82.00 83 PHE A CA 1
ATOM 714 C C . PHE A 1 83 ? -10.446 -5.449 -1.846 1.00 82.00 83 PHE A C 1
ATOM 716 O O . PHE A 1 83 ? -11.157 -5.086 -2.781 1.00 82.00 83 PHE A O 1
ATOM 723 N N . GLY A 1 84 ? -9.179 -5.048 -1.711 1.00 83.88 84 GLY A N 1
ATOM 724 C CA . GLY A 1 84 ? -8.528 -4.053 -2.561 1.00 83.88 84 GLY A CA 1
ATOM 725 C C . GLY A 1 84 ? -8.381 -2.703 -1.862 1.00 83.88 84 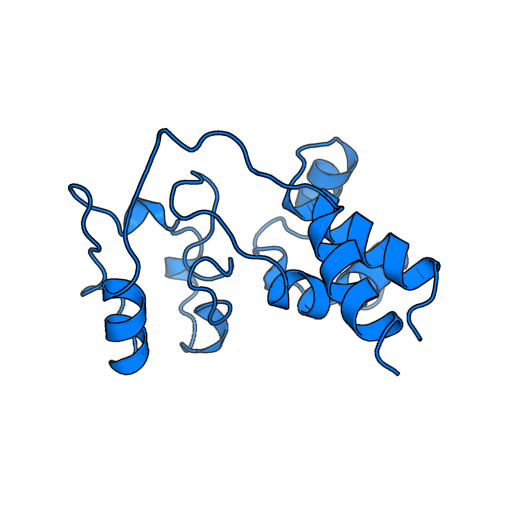GLY A C 1
ATOM 726 O O . GLY A 1 84 ? -8.696 -2.553 -0.679 1.00 83.88 84 GLY A O 1
ATOM 727 N N . ASP A 1 85 ? -7.858 -1.716 -2.587 1.00 85.50 85 ASP A N 1
ATOM 728 C CA . ASP A 1 85 ? -7.736 -0.356 -2.068 1.00 85.50 85 ASP A CA 1
ATOM 729 C C . ASP A 1 85 ? -9.087 0.379 -2.098 1.00 85.50 85 ASP A C 1
ATOM 731 O O . ASP A 1 85 ? -9.865 0.273 -3.047 1.00 85.50 85 ASP A O 1
ATOM 735 N N . ILE A 1 86 ? -9.386 1.126 -1.034 1.00 87.75 86 ILE A N 1
ATOM 736 C CA . ILE A 1 86 ? -10.674 1.819 -0.877 1.00 87.75 86 ILE A CA 1
ATOM 737 C C . ILE A 1 86 ? -10.806 2.961 -1.898 1.00 87.75 86 ILE A C 1
ATOM 739 O O . ILE A 1 86 ? -11.912 3.265 -2.354 1.00 87.75 86 ILE A O 1
ATOM 743 N N . ALA A 1 87 ? -9.687 3.572 -2.302 1.00 85.19 87 ALA A N 1
ATOM 744 C CA . ALA A 1 87 ? -9.657 4.678 -3.258 1.00 85.19 87 ALA A CA 1
ATOM 745 C C . ALA A 1 87 ? -10.222 4.316 -4.643 1.00 85.19 87 ALA A C 1
ATOM 747 O O . ALA A 1 87 ? -10.653 5.214 -5.365 1.00 85.19 87 ALA A O 1
ATOM 748 N N . GLN A 1 88 ? -10.235 3.036 -5.027 1.00 79.00 88 GLN A N 1
ATOM 749 C CA . GLN A 1 88 ? -10.885 2.578 -6.259 1.00 79.00 88 GLN A CA 1
ATOM 750 C C . GLN A 1 88 ? -12.417 2.586 -6.190 1.00 79.00 88 GLN A C 1
ATOM 752 O O . GLN A 1 88 ? -13.068 2.672 -7.232 1.00 79.00 88 GLN A O 1
ATOM 757 N N . VAL A 1 89 ? -12.997 2.489 -4.994 1.00 77.06 89 VAL A N 1
ATOM 758 C CA . VAL A 1 89 ? -14.450 2.368 -4.806 1.00 77.06 89 VAL A CA 1
ATOM 759 C C . VAL A 1 89 ? -15.117 3.728 -4.643 1.00 77.06 89 VAL A C 1
ATOM 761 O O . VAL A 1 89 ? -16.223 3.938 -5.142 1.00 77.06 89 VAL A O 1
ATOM 764 N N . ILE A 1 90 ? -14.460 4.661 -3.957 1.00 75.88 90 ILE A N 1
ATOM 765 C CA . ILE A 1 90 ? -15.007 5.997 -3.713 1.00 75.88 90 ILE A CA 1
ATOM 766 C C . ILE A 1 90 ? -14.455 7.025 -4.709 1.00 75.88 90 ILE A C 1
ATOM 768 O O . ILE A 1 90 ? -13.295 6.965 -5.114 1.00 75.88 90 ILE A O 1
ATOM 772 N N . TYR A 1 91 ? -15.269 8.016 -5.094 1.00 64.81 91 TYR A N 1
ATOM 773 C CA . TYR A 1 91 ? -14.772 9.161 -5.863 1.00 64.81 91 TYR A CA 1
ATOM 774 C C . TYR A 1 91 ? -13.904 10.031 -4.946 1.00 64.81 91 TYR A C 1
ATOM 776 O O . TYR A 1 91 ? -14.399 10.775 -4.105 1.00 64.81 91 TYR A O 1
ATOM 784 N N . TYR A 1 92 ? -12.594 9.854 -5.075 1.00 63.31 92 TYR A N 1
ATOM 785 C CA . TYR A 1 92 ? -11.580 10.348 -4.151 1.00 63.31 92 TYR A CA 1
ATOM 786 C C . TYR A 1 92 ? -11.546 11.880 -4.009 1.00 63.31 92 TYR A C 1
ATOM 788 O O . TYR A 1 92 ? -11.294 12.591 -4.986 1.00 63.31 92 TYR A O 1
ATOM 796 N N . ASP A 1 93 ? -11.683 12.378 -2.774 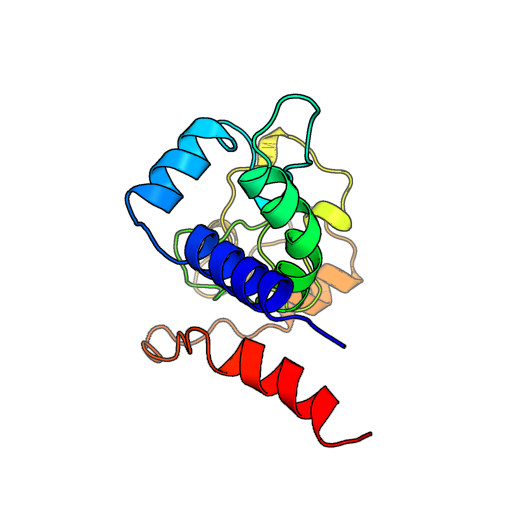1.00 61.34 93 ASP A N 1
ATOM 797 C CA . ASP A 1 93 ? -11.290 13.741 -2.403 1.00 61.34 93 ASP A CA 1
ATOM 798 C C . ASP A 1 93 ? -9.798 13.772 -2.018 1.00 61.34 93 ASP A C 1
ATOM 800 O O . ASP A 1 93 ? -9.314 13.019 -1.171 1.00 61.34 93 ASP A O 1
ATOM 804 N N . TYR A 1 94 ? -9.051 14.676 -2.652 1.00 58.28 94 TYR A N 1
ATOM 805 C CA . TYR A 1 94 ? -7.617 14.872 -2.448 1.00 58.28 94 TYR A CA 1
ATOM 806 C C . TYR A 1 94 ? -7.255 15.286 -1.015 1.00 58.28 94 TYR A C 1
ATOM 808 O O . TYR A 1 94 ? -6.106 15.085 -0.614 1.00 58.28 94 TYR A O 1
ATOM 816 N N . SER A 1 95 ? -8.204 15.832 -0.249 1.00 57.81 95 SER A N 1
ATOM 817 C CA . SER A 1 95 ? -7.998 16.286 1.131 1.00 57.81 95 SER A CA 1
ATOM 818 C C . SER A 1 95 ? -7.703 15.150 2.127 1.00 57.81 95 SER A C 1
ATOM 820 O O . SER A 1 95 ? -7.048 15.385 3.142 1.00 57.81 95 SER A O 1
ATOM 822 N N . LEU A 1 96 ? -8.091 13.908 1.814 1.00 63.34 96 LEU A N 1
ATOM 823 C CA . LEU A 1 96 ? -8.020 12.757 2.729 1.00 63.34 96 LEU A CA 1
ATOM 824 C C . LEU A 1 96 ? -6.781 11.864 2.517 1.00 63.34 96 LEU A C 1
ATOM 826 O O . LEU A 1 96 ? -6.599 10.860 3.201 1.00 63.34 96 LEU A O 1
ATOM 830 N N . ALA A 1 97 ? -5.886 12.238 1.596 1.00 67.19 97 ALA A N 1
ATOM 831 C CA . ALA A 1 97 ? -4.841 11.363 1.056 1.00 67.19 97 ALA A CA 1
ATOM 832 C C . ALA A 1 97 ? -3.849 10.759 2.053 1.00 67.19 97 ALA A C 1
ATOM 834 O O . ALA A 1 97 ? -3.276 9.702 1.783 1.00 67.19 97 ALA A O 1
ATOM 835 N N . ASN A 1 98 ? -3.633 11.443 3.172 1.00 77.75 98 ASN A N 1
ATOM 836 C CA . ASN A 1 98 ? -2.588 11.106 4.130 1.00 77.75 98 ASN A CA 1
ATOM 837 C C . ASN A 1 98 ? -3.122 10.378 5.368 1.00 77.75 98 ASN A C 1
ATOM 839 O O . ASN A 1 98 ? -2.347 10.135 6.288 1.00 77.75 98 ASN A O 1
ATOM 843 N N . GLN A 1 99 ? -4.414 10.037 5.397 1.00 86.75 99 GLN A N 1
ATOM 844 C CA . GLN A 1 99 ? -4.976 9.241 6.482 1.00 86.75 99 GLN A CA 1
ATOM 845 C C . GLN A 1 99 ? -4.398 7.826 6.466 1.00 86.75 99 GLN A C 1
ATOM 847 O O . GLN A 1 99 ? -4.210 7.197 5.415 1.00 86.75 99 GLN A O 1
ATOM 852 N N . THR A 1 100 ? -4.127 7.329 7.660 1.00 88.69 100 THR A N 1
ATOM 853 C CA . THR A 1 100 ? -3.647 5.984 7.935 1.00 88.69 100 THR A CA 1
ATOM 854 C C . THR A 1 100 ? -4.764 5.136 8.521 1.00 88.69 100 THR A C 1
ATOM 856 O O . THR A 1 100 ? -5.754 5.646 9.042 1.00 88.69 100 THR A O 1
ATOM 859 N N . VAL A 1 101 ? -4.600 3.817 8.469 1.00 88.38 101 VAL A N 1
ATOM 860 C CA . VAL A 1 101 ? -5.562 2.885 9.079 1.00 88.38 101 VAL A CA 1
ATOM 861 C C . VAL A 1 101 ? -5.685 3.107 10.593 1.00 88.38 101 VAL A C 1
ATOM 863 O O . VAL A 1 101 ? -6.761 2.946 1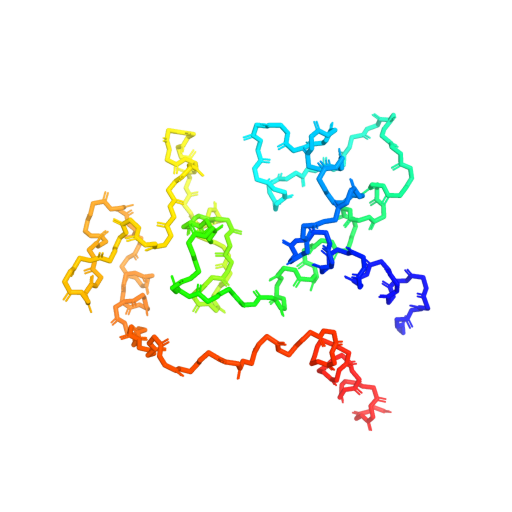1.156 1.00 88.38 101 VAL A O 1
ATOM 866 N N . ASN A 1 102 ? -4.614 3.544 11.259 1.00 88.00 102 ASN A N 1
ATOM 867 C CA . ASN A 1 102 ? -4.652 3.834 12.693 1.00 88.00 102 ASN A CA 1
ATOM 868 C C . ASN A 1 102 ? -5.527 5.047 13.040 1.00 88.00 102 ASN A C 1
ATOM 870 O O . ASN A 1 102 ? -6.040 5.106 14.153 1.00 88.00 102 ASN A O 1
ATOM 874 N N . ASP A 1 103 ? -5.730 5.985 12.111 1.00 87.81 103 ASP A N 1
ATOM 875 C CA . ASP A 1 103 ? -6.531 7.190 12.368 1.00 87.81 103 ASP A CA 1
ATOM 876 C C . ASP A 1 103 ? -8.026 6.873 12.545 1.00 87.81 103 ASP A C 1
ATOM 878 O O . ASP A 1 103 ? -8.768 7.670 13.115 1.00 87.81 103 ASP A O 1
ATOM 882 N N . ILE A 1 104 ? -8.466 5.696 12.089 1.00 87.94 104 ILE A N 1
ATOM 883 C CA . ILE A 1 104 ? -9.856 5.227 12.179 1.00 87.94 104 ILE A CA 1
ATOM 884 C C . ILE A 1 104 ? -10.043 4.159 13.264 1.00 87.94 104 ILE A C 1
ATOM 886 O O . ILE A 1 104 ? -11.077 3.494 13.302 1.00 87.94 104 ILE A O 1
ATOM 890 N N . ILE A 1 105 ? -9.053 3.967 14.142 1.00 88.50 105 ILE A N 1
ATOM 891 C CA . ILE A 1 105 ? -9.117 3.032 15.269 1.00 88.50 105 ILE A CA 1
ATOM 892 C C . ILE A 1 105 ? -9.096 3.836 16.569 1.00 88.50 105 ILE A C 1
ATOM 894 O O . ILE A 1 105 ? -8.086 4.437 16.928 1.00 88.50 105 ILE A O 1
ATOM 898 N N . VAL A 1 106 ? -10.206 3.814 17.305 1.00 87.38 106 VAL A N 1
ATOM 899 C CA . VAL A 1 106 ? -10.365 4.514 18.588 1.00 87.38 106 VAL A CA 1
ATOM 900 C C . VAL A 1 106 ? -10.765 3.496 19.649 1.00 87.38 106 VAL A C 1
ATOM 902 O O . VAL A 1 106 ? -11.716 2.741 19.460 1.00 87.38 106 VAL A O 1
ATOM 905 N N . ASP A 1 107 ? -10.003 3.426 20.743 1.00 85.38 107 ASP A N 1
ATOM 906 C CA . ASP A 1 107 ? -10.223 2.481 21.851 1.00 85.38 107 ASP A CA 1
ATOM 907 C C . ASP A 1 107 ? -10.374 1.012 21.404 1.00 85.38 107 ASP A C 1
ATOM 909 O O . ASP A 1 107 ? -11.170 0.240 21.941 1.00 85.38 107 ASP A O 1
ATOM 913 N N . GLY A 1 108 ? -9.601 0.617 20.383 1.00 83.75 108 GLY A N 1
ATOM 914 C CA . GLY A 1 108 ? -9.622 -0.740 19.827 1.00 83.75 108 GLY A CA 1
ATOM 915 C C . GLY A 1 108 ? -10.869 -1.063 18.999 1.00 83.75 108 GLY A C 1
ATOM 916 O O . GLY A 1 108 ? -11.152 -2.236 18.759 1.00 83.75 108 GLY A O 1
ATOM 917 N N . ARG A 1 109 ? -11.622 -0.046 18.572 1.00 86.81 109 ARG A N 1
ATOM 918 C CA . ARG A 1 109 ? -12.810 -0.171 17.723 1.00 86.81 109 ARG A CA 1
ATOM 919 C C . ARG A 1 109 ? -12.658 0.666 16.461 1.00 86.81 109 ARG A C 1
ATOM 921 O O . ARG A 1 109 ? -11.992 1.698 16.466 1.00 86.81 109 ARG A O 1
ATOM 928 N N . TRP A 1 110 ? -13.303 0.221 15.389 1.00 89.50 110 TRP A N 1
ATOM 929 C CA . TRP A 1 110 ? -13.401 0.990 14.154 1.00 89.50 110 TRP A CA 1
ATOM 930 C C . TRP A 1 110 ? -14.274 2.230 14.365 1.00 89.50 110 TRP A C 1
ATOM 932 O O . TRP A 1 110 ? -15.384 2.133 14.880 1.00 89.50 110 TRP A O 1
ATOM 942 N N . SER A 1 111 ? -13.771 3.383 13.937 1.00 90.19 111 SER A N 1
ATOM 943 C CA . SER A 1 111 ? -14.458 4.672 13.906 1.00 90.19 111 SER A CA 1
ATOM 944 C C . SER A 1 111 ? -14.495 5.152 12.456 1.00 90.19 111 SER A C 1
ATOM 946 O O . SER A 1 111 ? -13.641 5.921 12.021 1.00 90.19 111 SER A O 1
ATOM 948 N N . ILE A 1 112 ? -15.446 4.630 11.676 1.00 86.31 112 ILE A N 1
ATOM 949 C CA . ILE A 1 112 ? -15.529 4.842 10.216 1.00 86.31 112 ILE A CA 1
ATOM 950 C C . ILE A 1 112 ? -16.763 5.632 9.771 1.00 86.31 112 ILE A C 1
ATOM 952 O O . ILE A 1 112 ? -16.896 5.940 8.589 1.00 86.31 112 ILE A O 1
ATOM 956 N N . ASP A 1 113 ? -17.631 6.022 10.705 1.00 83.19 113 ASP A N 1
ATOM 957 C CA . ASP A 1 113 ? -18.899 6.711 10.416 1.00 83.19 113 ASP A CA 1
ATOM 958 C C . ASP A 1 113 ? -18.704 8.016 9.625 1.00 83.19 113 ASP A C 1
ATOM 960 O O . ASP A 1 113 ? -19.549 8.420 8.828 1.00 83.19 113 ASP A O 1
ATOM 964 N N . HIS A 1 114 ? -17.556 8.669 9.809 1.00 81.56 114 HIS A N 1
ATOM 965 C CA . HIS A 1 114 ? -17.211 9.921 9.145 1.00 81.56 114 HIS A CA 1
ATOM 966 C C . HIS A 1 114 ? -16.717 9.749 7.695 1.00 81.56 114 HIS A C 1
ATOM 968 O O . HIS A 1 114 ? -16.607 10.743 6.980 1.00 81.56 114 HIS A O 1
ATOM 974 N N . LEU A 1 115 ? -16.417 8.523 7.247 1.00 80.06 115 LEU A N 1
ATOM 975 C CA . LEU A 1 115 ? -15.817 8.251 5.933 1.00 80.06 115 LEU A CA 1
ATOM 976 C C . LEU A 1 115 ? -16.833 8.169 4.781 1.00 80.06 115 LEU A C 1
ATOM 978 O O . LEU A 1 115 ? -16.416 8.112 3.628 1.00 80.06 115 LEU A O 1
ATOM 982 N N . GLN A 1 116 ? -18.142 8.159 5.069 1.00 81.75 116 GLN A N 1
ATOM 983 C CA . GLN A 1 116 ? -19.217 8.078 4.063 1.00 81.75 116 GLN A CA 1
ATOM 984 C C . GLN A 1 116 ? -19.027 6.933 3.044 1.00 81.75 116 GLN A C 1
ATOM 986 O O . GLN A 1 116 ? -19.220 7.105 1.839 1.00 81.75 116 GLN A O 1
ATOM 991 N N . LEU A 1 117 ? -18.622 5.755 3.525 1.00 84.44 117 LEU A N 1
ATOM 992 C CA . LEU A 1 117 ? -18.421 4.576 2.682 1.00 84.44 117 LEU A CA 1
ATOM 993 C C . LEU A 1 117 ? -19.763 3.917 2.312 1.00 84.44 117 LEU A C 1
ATOM 995 O O . LEU A 1 117 ? -20.720 3.995 3.089 1.00 84.44 117 LEU A O 1
ATOM 999 N N . PRO A 1 118 ? -19.845 3.223 1.161 1.00 87.06 118 PRO A N 1
ATOM 1000 C CA . PRO A 1 118 ? -20.982 2.363 0.850 1.00 87.06 118 PRO A CA 1
ATOM 1001 C C . PRO A 1 118 ? -21.244 1.336 1.961 1.00 87.06 118 PRO A C 1
ATOM 1003 O O . PRO A 1 118 ? -20.303 0.771 2.518 1.00 87.06 118 PRO A O 1
ATOM 1006 N N . GLU A 1 119 ? -22.519 1.044 2.231 1.00 86.81 119 GLU A N 1
ATOM 1007 C CA . GLU A 1 119 ? -22.953 0.182 3.344 1.00 86.81 119 GLU A CA 1
ATOM 1008 C C . GLU A 1 119 ? -22.240 -1.178 3.366 1.00 86.81 119 GLU A C 1
ATOM 1010 O O . GLU A 1 119 ? -21.681 -1.566 4.389 1.00 86.81 119 GLU A O 1
ATOM 1015 N N . TYR A 1 120 ? -22.134 -1.839 2.209 1.00 87.31 120 TYR A N 1
ATOM 1016 C CA . TYR A 1 120 ? -21.458 -3.134 2.094 1.00 87.31 120 TYR A CA 1
ATOM 1017 C C . TYR A 1 120 ? -19.985 -3.098 2.545 1.00 87.31 120 TYR A C 1
ATOM 1019 O O . TYR A 1 120 ? -19.468 -4.087 3.060 1.00 87.31 120 TYR A O 1
ATOM 1027 N N . MET A 1 121 ? -19.288 -1.975 2.343 1.00 86.56 121 MET A N 1
ATOM 1028 C CA . MET A 1 121 ? -17.884 -1.824 2.724 1.00 86.56 121 MET A CA 1
ATOM 1029 C C . MET A 1 121 ? -17.756 -1.546 4.218 1.00 86.56 121 MET A C 1
ATOM 1031 O O . MET A 1 121 ? -16.865 -2.082 4.873 1.00 86.56 121 MET A O 1
ATOM 1035 N N . THR A 1 122 ? -18.666 -0.741 4.764 1.00 89.12 122 THR A N 1
ATOM 1036 C CA . THR A 1 122 ? -18.764 -0.481 6.202 1.00 89.12 122 THR A CA 1
ATOM 1037 C C . THR A 1 122 ? -18.968 -1.789 6.964 1.00 89.12 122 THR A C 1
ATOM 1039 O O . THR A 1 122 ? -18.211 -2.079 7.888 1.00 89.12 122 THR A O 1
ATOM 1042 N N . GLU A 1 123 ? -19.915 -2.627 6.536 1.00 88.88 123 GLU A N 1
ATOM 1043 C CA . GLU A 1 123 ? -20.152 -3.949 7.131 1.00 88.88 123 GLU A CA 1
ATOM 1044 C C . GLU A 1 123 ? -18.909 -4.844 7.067 1.00 88.88 123 GLU A C 1
ATOM 1046 O O . GLU A 1 123 ? -18.527 -5.461 8.066 1.00 88.88 123 GLU A O 1
ATOM 1051 N N . GLN A 1 124 ? -18.235 -4.875 5.912 1.00 87.75 124 GLN A N 1
ATOM 1052 C CA . GLN A 1 124 ? -16.995 -5.628 5.739 1.00 87.75 124 GLN A CA 1
ATOM 1053 C C . GLN A 1 124 ? -15.907 -5.154 6.700 1.00 87.75 124 GLN A C 1
ATOM 1055 O O . GLN A 1 124 ? -15.324 -5.986 7.390 1.00 87.75 124 GLN A O 1
ATOM 1060 N N . ILE A 1 125 ? -15.656 -3.846 6.800 1.00 88.50 125 ILE A N 1
ATOM 1061 C CA . ILE A 1 125 ? -14.632 -3.293 7.697 1.00 88.50 125 ILE A CA 1
ATOM 1062 C C . ILE A 1 125 ? -14.968 -3.605 9.158 1.00 88.50 125 ILE A C 1
ATOM 1064 O O . ILE A 1 125 ? -14.100 -4.072 9.893 1.00 88.50 125 ILE A O 1
ATOM 1068 N N . LEU A 1 126 ? -16.224 -3.423 9.573 1.00 89.12 126 LEU A N 1
ATOM 1069 C CA . LEU A 1 126 ? -16.666 -3.714 10.941 1.00 89.12 126 LEU A CA 1
ATOM 1070 C C . LEU A 1 126 ? -16.520 -5.196 11.315 1.00 89.12 126 LEU A C 1
ATOM 1072 O O . LEU A 1 126 ? -16.313 -5.506 12.488 1.00 89.12 126 LEU A O 1
ATOM 1076 N N . SER A 1 127 ? -16.589 -6.106 10.338 1.00 87.94 127 SER A N 1
ATOM 1077 C CA . SER A 1 127 ? -16.365 -7.541 10.556 1.00 87.94 127 SER A CA 1
ATOM 1078 C C . SER A 1 127 ? -14.892 -7.911 10.786 1.00 87.94 127 SER A C 1
ATOM 1080 O O . SER A 1 127 ? -14.601 -8.986 11.317 1.00 87.94 127 SER A O 1
ATOM 1082 N N . ILE A 1 128 ? -13.950 -7.034 10.418 1.00 86.75 128 ILE A N 1
ATOM 1083 C CA . ILE A 1 128 ? -12.516 -7.279 10.581 1.00 86.75 128 ILE A CA 1
ATOM 1084 C C . ILE A 1 128 ? -12.142 -7.139 12.057 1.00 86.75 128 ILE A C 1
ATOM 1086 O O . ILE A 1 128 ? -12.265 -6.072 12.661 1.00 86.75 128 ILE A O 1
ATOM 1090 N N . THR A 1 129 ? -11.611 -8.212 12.639 1.00 82.62 129 THR A N 1
ATOM 1091 C CA . THR A 1 129 ? -11.115 -8.210 14.017 1.00 82.62 129 THR A CA 1
ATOM 1092 C C . THR A 1 129 ? -9.838 -7.379 14.153 1.00 82.62 129 THR A C 1
ATOM 1094 O O . THR A 1 129 ? -8.805 -7.716 13.570 1.00 82.62 129 THR A O 1
ATOM 1097 N N . ILE A 1 130 ? -9.880 -6.338 14.989 1.00 80.44 130 ILE A N 1
ATOM 1098 C CA . ILE A 1 130 ? -8.706 -5.551 15.388 1.00 80.44 130 ILE A CA 1
ATOM 1099 C C . ILE A 1 130 ? -7.953 -6.332 16.482 1.00 80.44 130 ILE A C 1
ATOM 1101 O O . ILE A 1 130 ? -8.293 -6.265 17.659 1.00 80.44 130 ILE A O 1
ATOM 1105 N N . GLY A 1 131 ? -6.942 -7.119 16.112 1.00 66.88 131 GLY A N 1
ATOM 1106 C CA . GLY A 1 131 ? -6.103 -7.863 17.065 1.00 66.88 131 GLY A CA 1
ATOM 1107 C C . GLY A 1 131 ? -4.922 -8.535 16.362 1.00 66.88 131 GLY A C 1
ATOM 1108 O O . GLY A 1 131 ? -4.994 -8.836 15.179 1.00 66.88 131 GLY A O 1
ATOM 1109 N N . ASP A 1 132 ? -3.754 -8.775 16.948 1.00 51.00 132 ASP A N 1
ATOM 1110 C CA . ASP A 1 132 ? -3.209 -8.567 18.289 1.00 51.00 132 ASP A CA 1
ATOM 1111 C C . ASP A 1 132 ? -1.805 -7.948 18.096 1.00 51.00 132 ASP A C 1
ATOM 1113 O O . ASP A 1 132 ? -1.035 -8.329 17.199 1.00 51.00 132 ASP A O 1
ATOM 1117 N N . THR A 1 133 ? -1.458 -6.958 18.914 1.00 47.03 133 THR A N 1
ATOM 1118 C CA . THR A 1 133 ? -0.161 -6.265 18.920 1.00 47.03 133 THR A CA 1
ATOM 1119 C C . THR A 1 133 ? 1.009 -7.225 19.195 1.00 47.03 133 THR A C 1
ATOM 1121 O O . THR A 1 133 ? 2.156 -6.881 18.910 1.00 47.03 133 THR A O 1
ATOM 1124 N N . ARG A 1 134 ? 0.744 -8.445 19.694 1.00 40.38 134 ARG A N 1
ATOM 1125 C CA . ARG A 1 134 ? 1.753 -9.448 20.079 1.00 40.38 134 ARG A CA 1
ATOM 1126 C C . ARG A 1 134 ? 2.104 -10.506 19.036 1.00 40.38 134 ARG A C 1
ATOM 1128 O O . ARG A 1 134 ? 3.148 -11.138 19.179 1.00 40.38 134 ARG A O 1
ATOM 1135 N N . SER A 1 135 ? 1.363 -10.645 17.937 1.00 34.75 135 SER A N 1
ATOM 1136 C CA . SER A 1 135 ? 1.816 -11.446 16.783 1.00 34.75 135 SER A CA 1
ATOM 1137 C C . SER A 1 135 ? 2.801 -10.627 15.929 1.00 34.75 135 SER A C 1
ATOM 1139 O O . SER A 1 135 ? 2.559 -10.295 14.764 1.00 34.75 135 SER A O 1
ATOM 1141 N N . MET A 1 136 ? 3.905 -10.207 16.557 1.00 40.78 136 MET A N 1
ATOM 1142 C CA . MET A 1 136 ? 5.070 -9.561 15.946 1.00 40.78 136 MET A CA 1
ATOM 1143 C C . MET A 1 136 ? 6.020 -10.623 15.396 1.00 40.78 136 MET A C 1
ATOM 1145 O O . MET A 1 136 ? 7.088 -10.857 15.941 1.00 40.78 136 MET A O 1
ATOM 1149 N N . MET A 1 137 ? 5.616 -11.296 14.332 1.00 39.50 137 MET A N 1
ATOM 1150 C CA . MET A 1 137 ? 6.507 -11.914 13.347 1.00 39.50 137 MET A CA 1
ATOM 1151 C C . MET A 1 137 ? 5.602 -12.754 12.481 1.00 39.50 137 MET A C 1
ATOM 1153 O O . MET A 1 137 ? 5.264 -13.844 12.891 1.00 39.50 137 MET A O 1
ATOM 1157 N N . LEU A 1 138 ? 5.173 -12.220 11.344 1.00 39.19 138 LEU A N 1
ATOM 1158 C CA . LEU A 1 138 ? 5.086 -12.947 10.077 1.00 39.19 138 LEU A CA 1
ATOM 1159 C C . LEU A 1 138 ? 4.930 -11.898 8.965 1.00 39.19 138 LEU A C 1
ATOM 1161 O O . LEU A 1 138 ? 3.964 -11.881 8.212 1.00 39.19 138 LEU A O 1
ATOM 1165 N N . ILE A 1 139 ? 5.922 -11.007 8.837 1.00 45.53 139 ILE A N 1
ATOM 1166 C CA . ILE A 1 139 ? 6.249 -10.472 7.511 1.00 45.53 139 ILE A CA 1
ATOM 1167 C C . ILE A 1 139 ? 6.930 -11.643 6.799 1.00 45.53 139 ILE A C 1
ATOM 1169 O O . ILE A 1 139 ? 8.156 -11.751 6.806 1.00 45.53 139 ILE A O 1
ATOM 1173 N N . PHE A 1 140 ? 6.151 -12.584 6.257 1.00 41.34 140 PHE A N 1
ATOM 1174 C CA . PHE A 1 140 ? 6.714 -13.588 5.360 1.00 41.34 140 PHE A CA 1
ATOM 1175 C C . PHE A 1 140 ? 7.050 -12.888 4.046 1.00 41.34 140 PHE A C 1
ATOM 1177 O O . PHE A 1 140 ? 6.271 -12.821 3.098 1.00 41.34 140 PHE A O 1
ATOM 1184 N N . GLY A 1 141 ? 8.242 -12.298 4.036 1.00 41.12 141 GLY A N 1
ATOM 1185 C CA . GLY A 1 141 ? 8.832 -11.674 2.874 1.00 41.12 141 GLY A CA 1
ATOM 1186 C C . GLY A 1 141 ? 9.028 -12.680 1.751 1.00 41.12 141 GLY A C 1
ATOM 1187 O O . GLY A 1 141 ? 9.515 -13.776 1.987 1.00 41.12 141 GLY A O 1
ATOM 1188 N N . CYS A 1 142 ? 8.707 -12.268 0.523 1.00 43.97 142 CYS A N 1
ATOM 1189 C CA . CYS A 1 142 ? 9.045 -12.907 -0.761 1.00 43.97 142 CYS A CA 1
ATOM 1190 C C . CYS A 1 142 ? 8.642 -14.378 -1.000 1.00 43.97 142 CYS A C 1
ATOM 1192 O O . CYS A 1 142 ? 8.459 -14.732 -2.160 1.00 43.97 142 CYS A O 1
ATOM 1194 N N . GLN A 1 143 ? 8.506 -15.237 0.010 1.00 38.88 143 GLN A N 1
ATOM 1195 C CA . GLN A 1 143 ? 8.254 -16.664 -0.168 1.00 38.88 143 GLN A CA 1
ATOM 1196 C C . GLN A 1 143 ? 6.784 -16.959 -0.450 1.00 38.88 143 GLN A C 1
ATOM 1198 O O . GLN A 1 143 ? 6.521 -17.821 -1.272 1.00 38.88 143 GLN A O 1
ATOM 1203 N N . LEU A 1 144 ? 5.834 -16.221 0.134 1.00 42.56 144 LEU A N 1
ATOM 1204 C CA . LEU A 1 144 ? 4.402 -16.488 -0.059 1.00 42.56 144 LEU A CA 1
ATOM 1205 C C . LEU A 1 144 ? 3.849 -15.969 -1.392 1.00 42.56 144 LEU A C 1
ATOM 1207 O O . LEU A 1 144 ? 3.056 -16.662 -2.017 1.00 42.56 144 LEU A O 1
ATOM 1211 N N . ILE A 1 145 ? 4.332 -14.828 -1.896 1.00 47.09 145 ILE A N 1
ATOM 1212 C CA . ILE A 1 145 ? 3.980 -14.374 -3.254 1.00 47.09 145 ILE A CA 1
ATOM 1213 C C . ILE A 1 145 ? 4.519 -15.359 -4.292 1.00 47.09 145 ILE A C 1
ATOM 1215 O O . ILE A 1 145 ? 3.802 -15.732 -5.211 1.00 47.09 145 ILE A O 1
ATOM 1219 N N . LEU A 1 146 ? 5.754 -15.845 -4.126 1.00 43.06 146 LEU A N 1
ATOM 1220 C CA . LEU A 1 146 ? 6.277 -16.886 -5.008 1.00 43.06 146 LEU A CA 1
ATOM 1221 C C . LEU A 1 146 ? 5.535 -18.214 -4.813 1.00 43.06 146 LEU A C 1
ATOM 1223 O O . LEU A 1 146 ? 5.219 -18.847 -5.805 1.00 43.06 146 LEU A O 1
ATOM 1227 N N . ALA A 1 147 ? 5.195 -18.616 -3.587 1.00 45.41 147 ALA A N 1
ATOM 1228 C CA . ALA A 1 147 ? 4.494 -19.872 -3.323 1.00 45.41 147 ALA A CA 1
ATOM 1229 C C . ALA A 1 147 ? 3.062 -19.883 -3.881 1.00 45.41 147 ALA A C 1
ATOM 1231 O O . ALA A 1 147 ? 2.715 -20.830 -4.577 1.00 45.41 147 ALA A O 1
ATOM 1232 N N . ASN A 1 148 ? 2.264 -18.830 -3.674 1.00 46.22 148 ASN A N 1
ATOM 1233 C CA . ASN A 1 148 ? 0.905 -18.737 -4.226 1.00 46.22 148 ASN A CA 1
ATOM 1234 C C . ASN A 1 148 ? 0.909 -18.600 -5.758 1.00 46.22 148 ASN A C 1
ATOM 1236 O O . ASN A 1 148 ? 0.049 -19.166 -6.428 1.00 46.22 148 ASN A O 1
ATOM 1240 N N . LEU A 1 149 ? 1.916 -17.936 -6.339 1.00 49.16 149 LEU A N 1
ATOM 1241 C CA . LEU A 1 149 ? 2.103 -17.908 -7.796 1.00 49.16 149 LEU A CA 1
ATOM 1242 C C . LEU A 1 149 ? 2.634 -19.242 -8.359 1.00 49.16 149 LEU A C 1
ATOM 1244 O O . LEU A 1 149 ? 2.378 -19.552 -9.521 1.00 49.16 149 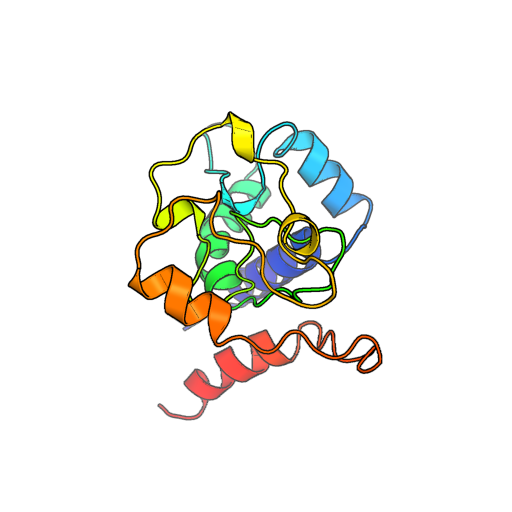LEU A O 1
ATOM 1248 N N . LEU A 1 150 ? 3.345 -20.041 -7.555 1.00 45.09 150 LEU A N 1
ATOM 1249 C CA . LEU A 1 150 ? 3.836 -21.377 -7.914 1.00 45.09 150 LEU A CA 1
ATOM 1250 C C . LEU A 1 150 ? 2.778 -22.476 -7.725 1.00 45.09 150 LEU A C 1
ATOM 1252 O O . LEU A 1 150 ? 2.821 -23.468 -8.447 1.00 45.09 150 LEU A O 1
ATOM 1256 N N . GLN A 1 151 ? 1.800 -22.316 -6.826 1.00 48.44 151 GLN A N 1
ATOM 1257 C CA . GLN A 1 151 ? 0.692 -23.275 -6.679 1.00 48.44 151 GLN A CA 1
ATOM 1258 C C . GLN A 1 151 ? -0.197 -23.328 -7.932 1.00 48.44 151 GLN A C 1
ATOM 1260 O O . GLN A 1 151 ? -0.651 -24.401 -8.315 1.00 48.44 151 GLN A O 1
ATOM 1265 N N . HIS A 1 152 ? -0.332 -22.211 -8.654 1.00 46.84 152 HIS A N 1
ATOM 1266 C CA . HIS A 1 152 ? -0.926 -22.179 -9.997 1.00 46.84 152 HIS A CA 1
ATOM 1267 C C . HIS A 1 152 ? -0.068 -22.848 -11.092 1.00 46.84 152 HIS A C 1
ATOM 1269 O O . HIS A 1 152 ? -0.528 -22.980 -12.222 1.00 46.84 152 HIS A O 1
ATOM 1275 N N . TRP A 1 153 ? 1.171 -23.253 -10.792 1.00 44.59 153 TRP A N 1
ATOM 1276 C CA . TRP A 1 153 ? 2.135 -23.812 -11.750 1.00 44.59 153 TRP A CA 1
ATOM 1277 C C . TRP A 1 153 ? 2.272 -25.340 -11.663 1.00 44.59 153 TRP A C 1
ATOM 1279 O O . TRP A 1 153 ? 2.738 -25.958 -12.610 1.00 44.59 153 TRP A O 1
ATOM 1289 N N . VAL A 1 154 ? 1.873 -25.956 -10.544 1.00 42.22 154 VAL A N 1
ATOM 1290 C CA . VAL A 1 154 ? 1.936 -27.422 -10.342 1.00 42.22 154 VAL A CA 1
ATOM 1291 C C . VAL A 1 154 ? 0.575 -28.099 -10.595 1.00 42.22 154 VAL A C 1
ATOM 1293 O O . VAL A 1 154 ? 0.489 -29.321 -10.635 1.00 42.22 154 VAL A O 1
ATOM 1296 N N . GLY A 1 155 ? -0.489 -27.318 -10.798 1.00 47.47 155 GLY A N 1
ATOM 1297 C CA . GLY A 1 155 ? -1.858 -27.805 -11.008 1.00 47.47 155 GLY A CA 1
ATOM 1298 C C . GLY A 1 155 ? -2.408 -27.644 -12.430 1.00 47.47 155 GLY A C 1
ATOM 1299 O O . GLY A 1 155 ? -3.609 -27.421 -12.564 1.00 47.47 155 GLY A O 1
ATOM 1300 N N . GLY A 1 156 ? -1.565 -27.699 -13.467 1.00 38.19 156 GLY A N 1
ATOM 1301 C CA . GLY A 1 156 ? -1.973 -27.613 -14.877 1.00 38.19 156 GLY A CA 1
ATOM 1302 C C . GLY A 1 156 ? -1.164 -28.535 -15.771 1.00 38.19 156 GLY A C 1
ATOM 1303 O O . GLY A 1 156 ? 0.071 -28.576 -15.579 1.00 38.19 156 GLY A O 1
#

Radius of gyration: 16.85 Å; chains: 1; bounding box: 42×44×43 Å

Organism: Nicotiana attenuata (NCBI:txid49451)

Secondary structure (DSSP, 8-state):
---HHHHHHHHHHHHHHH---HHHHHHHHHH-SSS-GGG----TTS-HHHHHHHHHHHHHHTT----TT-TT-BTTTS--SSS--GGGTS---GGGTT-BGGGGEETTEE--GGG---HHHHHHHHHS----TT-------SHHHHHHHHHHHH--

Foldseek 3Di:
DQDPLLLVLLLVLLCLPPPDDPVSVVCCVVQVVPADPQPDDDDPPDDPSVNSNNVCVVVNQLVDADDLPDPQAWQAQHHPLNPHGNVVVDVDDSVRRRDGSVVQADPQAGNCPVVPGDPVVVVSVRPDHRDDPPPPDDPVRPPVVVVVVCVVVVPD